Protein AF-A0A4Y2LV93-F1 (afdb_monomer_lite)

pLDDT: mean 85.83, std 16.7, range [38.38, 97.88]

Radius of gyration: 21.17 Å; chains: 1; bounding box: 35×45×77 Å

Structure (mmCIF, N/CA/C/O backbone):
data_AF-A0A4Y2LV93-F1
#
_entry.id   AF-A0A4Y2LV93-F1
#
loop_
_atom_site.group_PDB
_atom_site.id
_atom_site.type_symbol
_atom_site.label_atom_id
_atom_site.label_alt_id
_atom_site.label_comp_id
_atom_site.label_asym_id
_atom_site.label_entity_id
_atom_site.label_seq_id
_atom_site.pdbx_PDB_ins_code
_atom_site.Cartn_x
_atom_site.Cartn_y
_atom_site.Cartn_z
_atom_site.occupancy
_atom_site.B_iso_or_equiv
_atom_site.auth_seq_id
_atom_site.auth_comp_id
_atom_site.auth_asym_id
_atom_site.auth_atom_id
_atom_site.pdbx_PDB_model_num
ATOM 1 N N . MET A 1 1 ? -20.875 -2.964 40.765 1.00 63.91 1 MET A N 1
ATOM 2 C CA . MET A 1 1 ? -21.183 -2.212 39.528 1.00 63.91 1 MET A CA 1
ATOM 3 C C . MET A 1 1 ? -20.632 -3.009 38.360 1.00 63.91 1 MET A C 1
ATOM 5 O O . MET A 1 1 ? -19.453 -3.335 38.388 1.00 63.91 1 MET A O 1
ATOM 9 N N . THR A 1 2 ? -21.466 -3.400 37.399 1.00 89.00 2 THR A N 1
ATOM 10 C CA . THR A 1 2 ? -21.030 -4.131 36.200 1.00 89.00 2 THR A CA 1
ATOM 11 C C . THR A 1 2 ? -20.723 -3.135 35.087 1.00 89.00 2 THR A C 1
ATOM 13 O O . THR A 1 2 ? -21.484 -2.201 34.845 1.00 89.00 2 THR A O 1
ATOM 16 N N . VAL A 1 3 ? -19.577 -3.299 34.433 1.00 89.88 3 VAL A N 1
ATOM 17 C CA . VAL A 1 3 ? -19.196 -2.450 33.301 1.00 89.88 3 VAL A CA 1
ATOM 18 C C . VAL A 1 3 ? -20.004 -2.882 32.068 1.00 89.88 3 VAL A C 1
ATOM 20 O O . VAL A 1 3 ? -20.100 -4.084 31.805 1.00 89.88 3 VAL A O 1
ATOM 23 N N . PRO A 1 4 ? -20.589 -1.946 31.296 1.00 96.44 4 PRO A N 1
ATOM 24 C CA . PRO A 1 4 ? -21.341 -2.291 30.094 1.00 96.44 4 PRO A CA 1
ATOM 25 C C . PRO A 1 4 ? -20.477 -3.004 29.047 1.00 96.44 4 PRO A C 1
ATOM 27 O O . PRO A 1 4 ? -19.344 -2.604 28.787 1.00 96.44 4 PRO A O 1
ATOM 30 N N . LYS A 1 5 ? -21.038 -4.007 28.363 1.00 95.31 5 LYS A N 1
ATOM 31 C CA . LYS A 1 5 ? -20.367 -4.725 27.262 1.00 95.31 5 LYS A CA 1
ATOM 32 C C . LYS A 1 5 ? -19.819 -3.777 26.184 1.00 95.31 5 LYS A C 1
ATOM 34 O O . LYS A 1 5 ? -18.689 -3.943 25.735 1.00 95.31 5 LYS A O 1
ATOM 39 N N . SER A 1 6 ? -20.586 -2.743 25.837 1.00 96.31 6 SER A N 1
ATOM 40 C CA . SER A 1 6 ? -20.201 -1.725 24.852 1.00 96.31 6 SER A CA 1
ATOM 41 C C . SER A 1 6 ? -18.919 -0.972 25.224 1.00 96.31 6 SER A C 1
ATOM 43 O O . SER A 1 6 ? -18.164 -0.567 24.341 1.00 96.31 6 SER A O 1
ATOM 45 N N . PHE A 1 7 ? -18.635 -0.805 26.520 1.00 96.25 7 PHE A N 1
ATOM 46 C CA . PHE A 1 7 ? -17.389 -0.198 26.979 1.00 96.25 7 PHE A CA 1
ATOM 47 C C . PHE A 1 7 ? -16.191 -1.096 26.652 1.00 96.25 7 PHE A C 1
ATOM 49 O O . PHE A 1 7 ? -15.219 -0.617 26.071 1.00 96.25 7 PHE A O 1
ATOM 56 N N . TYR A 1 8 ? -16.280 -2.394 26.959 1.00 96.38 8 TYR A N 1
ATOM 57 C CA . TYR A 1 8 ? -15.219 -3.353 26.642 1.00 96.38 8 TYR A CA 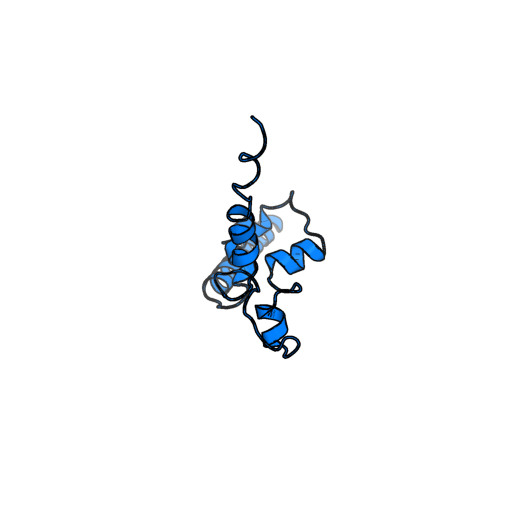1
ATOM 58 C C . TYR A 1 8 ? -14.976 -3.462 25.139 1.00 96.38 8 TYR A C 1
ATOM 60 O O . TYR A 1 8 ? -13.828 -3.440 24.708 1.00 96.38 8 TYR A O 1
ATOM 68 N N . GLU A 1 9 ? -16.041 -3.526 24.338 1.00 96.69 9 GLU A N 1
ATOM 69 C CA . GLU A 1 9 ? -15.931 -3.585 22.876 1.00 96.69 9 GLU A CA 1
ATOM 70 C C . GLU A 1 9 ? -15.227 -2.351 22.310 1.00 96.69 9 GLU A C 1
ATOM 72 O O . GLU A 1 9 ? -14.356 -2.474 21.447 1.00 96.69 9 GLU A O 1
ATOM 77 N N . ARG A 1 10 ? -15.564 -1.162 22.822 1.00 96.69 10 ARG A N 1
ATOM 78 C CA . ARG A 1 10 ? -14.925 0.084 22.402 1.00 96.69 10 ARG A CA 1
ATOM 79 C C . ARG A 1 10 ? -13.436 0.097 22.743 1.00 96.69 10 ARG A C 1
ATOM 81 O O . ARG A 1 10 ? -12.629 0.328 21.849 1.00 96.69 10 ARG A O 1
ATOM 88 N N . VAL A 1 11 ? -13.078 -0.197 23.994 1.00 96.94 11 VAL A N 1
ATOM 89 C CA . VAL A 1 11 ? -11.675 -0.212 24.446 1.00 96.94 11 VAL 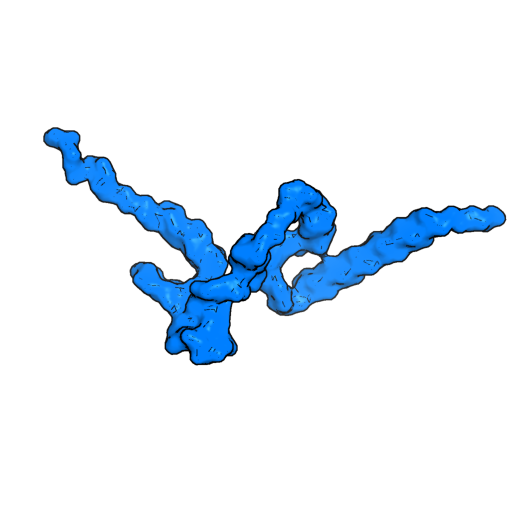A CA 1
ATOM 90 C C . VAL A 1 11 ? -10.866 -1.267 23.691 1.00 96.94 11 VAL A C 1
ATOM 92 O O . VAL A 1 11 ? -9.760 -0.996 23.232 1.00 96.94 11 VAL A O 1
ATOM 95 N N . PHE A 1 12 ? -11.427 -2.461 23.499 1.00 97.25 12 PHE A N 1
ATOM 96 C CA . PHE A 1 12 ? -10.772 -3.519 22.737 1.00 97.25 12 PHE A CA 1
ATOM 97 C C . PHE A 1 12 ? -10.518 -3.096 21.286 1.00 97.25 12 PHE A C 1
ATOM 99 O O . PHE A 1 12 ? -9.407 -3.248 20.782 1.00 97.25 12 PHE A O 1
ATOM 106 N N . LYS A 1 13 ? -11.523 -2.509 20.625 1.00 96.38 13 LYS A N 1
ATOM 107 C CA . LYS A 1 13 ? -11.389 -1.998 19.258 1.00 96.38 13 LYS A CA 1
ATOM 108 C C . LYS A 1 13 ? -10.325 -0.904 19.159 1.00 96.38 13 LYS A C 1
ATOM 110 O O . LYS A 1 13 ? -9.520 -0.939 18.233 1.00 96.38 13 LYS A O 1
ATOM 115 N N . GLU A 1 14 ? -10.311 0.046 20.093 1.00 96.88 14 GLU A N 1
ATOM 116 C CA . GLU A 1 14 ? -9.298 1.108 20.159 1.00 96.88 14 GLU A CA 1
ATOM 117 C C . GLU A 1 14 ? -7.883 0.514 20.285 1.00 96.88 14 GLU A C 1
ATOM 119 O O . GLU A 1 14 ? -6.993 0.889 19.519 1.00 96.88 14 GLU A O 1
ATOM 124 N N . ASN A 1 15 ? -7.694 -0.487 21.152 1.00 97.88 15 ASN A N 1
ATOM 125 C CA . ASN A 1 15 ? -6.409 -1.170 21.325 1.00 97.88 15 ASN A CA 1
ATOM 126 C C . ASN A 1 15 ? -5.958 -1.905 20.055 1.00 97.88 15 ASN A C 1
ATOM 128 O O . ASN A 1 15 ? -4.816 -1.749 19.628 1.00 97.88 15 ASN A O 1
ATOM 132 N N . VAL A 1 16 ? -6.856 -2.665 19.418 1.00 97.75 16 VAL A N 1
ATOM 133 C CA . VAL A 1 16 ? -6.548 -3.398 18.177 1.00 97.75 16 VAL A CA 1
ATOM 134 C C . VAL A 1 16 ? -6.171 -2.440 17.047 1.00 97.75 16 VAL A C 1
ATOM 136 O O . VAL A 1 16 ? -5.205 -2.688 16.328 1.00 97.75 16 VAL A O 1
ATOM 139 N N . ILE A 1 17 ? -6.904 -1.333 16.884 1.00 97.50 17 ILE A N 1
ATOM 140 C CA . ILE A 1 17 ? -6.598 -0.334 15.850 1.00 97.50 17 ILE A CA 1
ATOM 141 C C . ILE A 1 17 ? -5.255 0.348 16.134 1.00 97.50 17 ILE A C 1
ATOM 143 O O . ILE A 1 17 ? -4.488 0.581 15.199 1.00 97.50 17 ILE A O 1
ATOM 147 N N . SER A 1 18 ? -4.961 0.657 17.400 1.00 97.31 18 SER A N 1
ATOM 148 C CA . SER A 1 18 ? -3.689 1.260 17.806 1.00 97.31 18 SER A CA 1
ATOM 149 C C . SER A 1 18 ? -2.504 0.349 17.479 1.00 97.31 18 SER A C 1
ATOM 151 O O . SER A 1 18 ? -1.569 0.773 16.794 1.00 97.31 18 SER A O 1
ATOM 153 N N . GLU A 1 19 ? -2.590 -0.925 17.868 1.00 97.75 19 GLU A N 1
ATOM 154 C CA . GLU A 1 19 ? -1.553 -1.924 17.600 1.00 97.75 19 GLU A CA 1
ATOM 155 C C . GLU A 1 19 ? -1.368 -2.141 16.096 1.00 97.75 19 GLU A C 1
ATOM 157 O O . GLU A 1 19 ? -0.253 -2.063 15.576 1.00 97.75 19 GLU A O 1
ATOM 162 N N . TRP A 1 20 ? -2.468 -2.312 15.355 1.00 96.12 20 TRP A N 1
ATOM 163 C CA . TRP A 1 20 ? -2.407 -2.451 13.902 1.00 96.12 20 TRP A CA 1
ATOM 164 C C . TRP A 1 20 ? -1.756 -1.230 13.245 1.00 96.12 20 TRP A C 1
ATOM 166 O O . TRP A 1 20 ? -0.929 -1.372 12.342 1.00 96.12 20 TRP A O 1
ATOM 176 N N . ASN A 1 21 ? -2.078 -0.022 13.709 1.00 96.50 21 ASN A N 1
ATOM 177 C CA . ASN A 1 21 ? -1.466 1.193 13.195 1.00 96.50 21 ASN A CA 1
ATOM 178 C C . ASN A 1 21 ? 0.043 1.251 13.474 1.00 96.50 21 ASN A C 1
ATOM 180 O O . ASN A 1 21 ? 0.793 1.616 12.570 1.00 96.50 21 ASN A O 1
ATOM 184 N N . SER A 1 22 ? 0.481 0.864 14.675 1.00 96.00 22 SER A N 1
ATOM 185 C CA . SER A 1 22 ? 1.900 0.790 15.050 1.00 96.00 22 SER A CA 1
ATOM 186 C C . SER A 1 22 ? 2.667 -0.186 14.151 1.00 96.00 22 SER A C 1
ATOM 188 O O . SER A 1 22 ? 3.615 0.198 13.460 1.00 96.00 22 SER A O 1
ATOM 190 N N . LEU A 1 23 ? 2.179 -1.426 14.052 1.00 95.31 23 LEU A N 1
ATOM 191 C CA . LEU A 1 23 ? 2.769 -2.463 13.204 1.00 95.31 23 LEU A CA 1
ATOM 192 C C . LEU A 1 23 ? 2.812 -2.039 11.736 1.00 95.31 23 LEU A C 1
ATOM 194 O O . LEU A 1 23 ? 3.816 -2.239 11.048 1.00 95.31 23 LEU A O 1
ATOM 198 N N . ASN A 1 24 ? 1.736 -1.416 11.249 1.00 93.75 24 ASN A N 1
ATOM 199 C CA . ASN A 1 24 ? 1.699 -0.900 9.894 1.00 93.75 24 ASN A CA 1
ATOM 200 C C . ASN A 1 24 ? 2.768 0.179 9.696 1.00 93.75 24 ASN A C 1
ATOM 202 O O . ASN A 1 24 ? 3.485 0.101 8.712 1.00 93.75 24 ASN A O 1
ATOM 206 N N . GLN A 1 25 ? 2.925 1.148 10.598 1.00 92.25 25 GLN A N 1
ATOM 207 C CA . GLN A 1 25 ? 3.917 2.221 10.443 1.00 92.25 25 GLN A CA 1
ATOM 208 C C . GLN A 1 25 ? 5.362 1.709 10.394 1.00 92.25 25 GLN A C 1
ATOM 210 O O . GLN A 1 25 ? 6.148 2.213 9.596 1.00 92.25 25 GLN A O 1
ATOM 215 N N . ILE A 1 26 ? 5.692 0.689 11.188 1.00 93.69 26 ILE A N 1
ATOM 216 C CA . ILE A 1 26 ? 7.049 0.124 11.259 1.00 93.69 26 ILE A CA 1
ATOM 217 C C . ILE A 1 26 ? 7.329 -0.830 10.087 1.00 93.69 26 ILE A C 1
ATOM 219 O O . ILE A 1 26 ? 8.465 -0.971 9.638 1.00 93.69 26 ILE A O 1
ATOM 223 N N . SER A 1 27 ? 6.298 -1.493 9.559 1.00 92.25 27 SER A N 1
ATOM 224 C CA . SER A 1 27 ? 6.457 -2.445 8.460 1.00 92.25 27 SER A CA 1
ATOM 225 C C . SER A 1 27 ? 6.928 -1.776 7.161 1.00 92.25 27 SER A C 1
ATOM 227 O O . SER A 1 27 ? 6.477 -0.690 6.802 1.00 92.25 27 SER A O 1
ATOM 229 N N . HIS A 1 28 ? 7.746 -2.472 6.367 1.00 88.12 28 HIS A N 1
ATOM 230 C CA . HIS A 1 28 ? 8.046 -2.075 4.983 1.00 88.12 28 HIS A CA 1
ATOM 231 C C . HIS A 1 28 ? 6.890 -2.398 4.005 1.00 88.12 28 HIS A C 1
ATOM 233 O O . HIS A 1 28 ? 6.839 -1.889 2.883 1.00 88.12 28 HIS A O 1
ATOM 239 N N . ASN A 1 29 ? 5.926 -3.225 4.421 1.00 86.75 29 ASN A N 1
ATOM 240 C CA . ASN A 1 29 ? 4.793 -3.625 3.586 1.00 86.75 29 ASN A CA 1
ATOM 241 C C . ASN A 1 29 ? 3.823 -2.463 3.347 1.00 86.75 29 ASN A C 1
ATOM 243 O O . ASN A 1 29 ? 3.857 -1.449 4.042 1.00 86.75 29 ASN A O 1
ATOM 247 N N . ALA A 1 30 ? 2.937 -2.619 2.359 1.00 84.06 30 ALA A N 1
ATOM 248 C CA . ALA A 1 30 ? 1.909 -1.630 2.022 1.00 84.06 30 ALA A CA 1
ATOM 249 C C . ALA A 1 30 ? 2.460 -0.221 1.714 1.00 84.06 30 ALA A C 1
ATOM 251 O O . ALA A 1 30 ? 1.743 0.766 1.867 1.00 84.06 30 ALA A O 1
ATOM 252 N N . LYS A 1 31 ? 3.723 -0.120 1.267 1.00 86.88 31 LYS A N 1
ATOM 253 C CA . LYS A 1 31 ? 4.399 1.149 0.956 1.00 86.88 31 LYS A CA 1
ATOM 254 C C . LYS A 1 31 ? 3.548 2.054 0.061 1.00 86.88 31 LYS A C 1
ATOM 256 O O . LYS A 1 31 ? 3.311 3.194 0.433 1.00 86.88 31 LYS A O 1
ATOM 261 N N . SER A 1 32 ? 3.022 1.523 -1.047 1.00 86.88 32 SER A N 1
ATOM 262 C CA . SER A 1 32 ? 2.156 2.277 -1.965 1.00 86.88 32 SER A CA 1
ATOM 263 C C . SER A 1 32 ? 0.862 2.745 -1.295 1.00 86.88 32 SER A C 1
ATOM 265 O O . SER A 1 32 ? 0.552 3.930 -1.335 1.00 86.88 32 SER A O 1
ATOM 267 N N . SER A 1 33 ? 0.148 1.867 -0.584 1.00 88.31 33 SER A N 1
ATOM 268 C CA . SER A 1 33 ? -1.098 2.244 0.100 1.00 88.31 33 SER A CA 1
ATOM 269 C C . SER A 1 33 ? -0.884 3.305 1.186 1.00 88.31 33 SER A C 1
ATOM 271 O O . SER A 1 33 ? -1.753 4.150 1.392 1.00 88.31 33 SER A O 1
ATOM 273 N N . LYS A 1 34 ? 0.271 3.292 1.865 1.00 91.75 34 LYS A N 1
ATOM 274 C CA . LYS A 1 34 ? 0.639 4.275 2.898 1.00 91.75 34 LYS A CA 1
ATOM 275 C C . LYS A 1 34 ? 0.866 5.683 2.353 1.00 91.75 34 LYS A C 1
ATOM 277 O O . LYS A 1 34 ? 0.734 6.638 3.117 1.00 91.75 34 LYS A O 1
ATOM 282 N N . GLU A 1 35 ? 1.180 5.829 1.065 1.00 89.12 35 GLU A N 1
ATOM 283 C CA . GLU A 1 35 ? 1.273 7.147 0.422 1.00 89.12 35 GLU A CA 1
ATOM 284 C C . GLU A 1 35 ? -0.091 7.854 0.411 1.00 89.12 35 GLU A C 1
ATOM 286 O O . GLU A 1 35 ? -0.155 9.069 0.599 1.00 89.12 35 GLU A O 1
ATOM 291 N N . PHE A 1 36 ? -1.177 7.083 0.282 1.00 89.06 36 PHE A N 1
ATOM 292 C CA . PHE A 1 36 ? -2.556 7.577 0.297 1.00 89.06 36 PHE A CA 1
ATOM 293 C C . PHE A 1 36 ? -3.157 7.592 1.710 1.00 89.06 36 PHE A C 1
ATOM 295 O O . PHE A 1 36 ? -3.759 8.580 2.125 1.00 89.06 36 PHE A O 1
ATOM 302 N N . PHE A 1 37 ? -2.959 6.517 2.479 1.00 91.31 37 PHE A N 1
ATOM 303 C CA . PHE A 1 37 ? -3.489 6.355 3.833 1.00 91.31 37 PHE A CA 1
ATOM 304 C C . PHE A 1 37 ? -2.351 6.163 4.837 1.00 91.31 37 PHE A C 1
ATOM 306 O O . PHE A 1 37 ? -1.960 5.045 5.170 1.00 91.31 37 PHE A O 1
ATOM 313 N N . ARG A 1 38 ? -1.833 7.279 5.360 1.00 90.12 38 ARG A N 1
ATOM 314 C CA . ARG A 1 38 ? -0.685 7.293 6.289 1.00 90.12 38 ARG A CA 1
ATOM 315 C C . ARG A 1 38 ? -0.950 6.592 7.627 1.00 90.12 38 ARG A C 1
ATOM 317 O O . ARG A 1 38 ? -0.010 6.242 8.335 1.00 90.12 38 ARG A O 1
ATOM 324 N N . SER A 1 39 ? -2.216 6.407 7.993 1.00 93.69 39 SER A N 1
ATOM 325 C CA . SER A 1 39 ? -2.620 5.715 9.214 1.00 93.69 39 SER A CA 1
ATOM 326 C C . SER A 1 39 ? -3.848 4.847 8.978 1.00 93.69 39 SER A C 1
ATOM 328 O O . SER A 1 39 ? -4.709 5.156 8.148 1.00 93.69 39 SER A O 1
ATOM 330 N N . ILE A 1 40 ? -3.957 3.784 9.772 1.00 93.94 40 ILE A N 1
ATOM 331 C CA . ILE A 1 40 ? -5.139 2.917 9.791 1.00 93.94 40 ILE A CA 1
ATOM 332 C C . ILE A 1 40 ? -6.385 3.719 10.171 1.00 93.94 40 ILE A C 1
ATOM 334 O O . ILE A 1 40 ? -7.438 3.555 9.565 1.00 93.94 40 ILE A O 1
ATOM 338 N N . HIS A 1 41 ? -6.250 4.663 11.103 1.00 93.81 41 HIS A N 1
ATOM 339 C CA . HIS A 1 41 ? -7.323 5.584 11.473 1.00 93.81 41 HIS A CA 1
ATOM 340 C C . HIS A 1 41 ? -7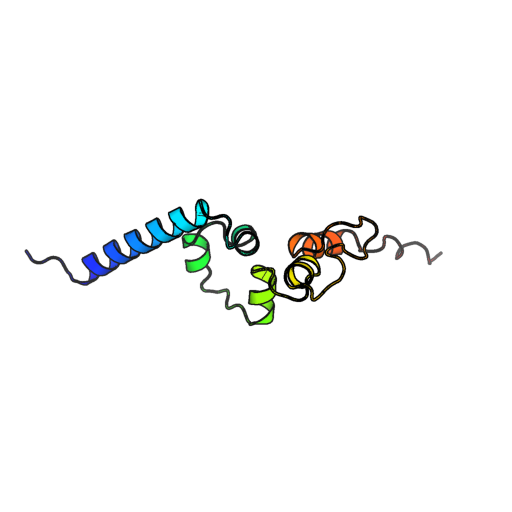.831 6.400 10.278 1.00 93.81 41 HIS A C 1
ATOM 342 O O . HIS A 1 41 ? -9.035 6.588 10.140 1.00 93.81 41 HIS A O 1
ATOM 348 N N . GLY A 1 42 ? -6.932 6.884 9.414 1.00 91.12 42 GLY A N 1
ATOM 349 C CA . GLY A 1 42 ? -7.306 7.606 8.197 1.00 91.12 42 GLY A CA 1
ATOM 350 C C . GLY A 1 42 ? -8.059 6.715 7.212 1.00 91.12 42 GLY A C 1
ATOM 351 O O . GLY A 1 42 ? -9.093 7.120 6.691 1.00 91.12 42 GLY A O 1
ATOM 352 N N . CYS A 1 43 ? -7.590 5.478 7.026 1.00 90.81 43 CYS A N 1
ATOM 353 C CA . CYS A 1 43 ? -8.266 4.485 6.192 1.00 90.81 43 CYS A CA 1
ATOM 354 C C . CYS A 1 43 ? -9.684 4.175 6.708 1.00 90.81 43 CYS A C 1
ATOM 356 O O . CYS A 1 43 ? -10.644 4.264 5.951 1.00 90.81 43 CYS A O 1
ATOM 358 N N . LEU A 1 44 ? -9.839 3.917 8.011 1.00 92.38 44 LEU A N 1
ATOM 359 C CA . LEU A 1 44 ? -11.137 3.629 8.638 1.00 92.38 44 LEU A CA 1
ATOM 360 C C . LEU A 1 44 ? -12.092 4.832 8.677 1.00 92.38 44 LEU A C 1
ATOM 362 O O . LEU A 1 44 ? -13.288 4.648 8.872 1.00 92.38 44 LEU A O 1
ATOM 366 N N . LYS A 1 45 ? -11.587 6.062 8.532 1.00 92.88 45 LYS A N 1
ATOM 367 C CA . LYS A 1 45 ? -12.414 7.275 8.421 1.00 92.88 45 LYS A CA 1
ATOM 368 C C . LYS A 1 45 ? -12.883 7.544 6.991 1.00 92.88 45 LYS A C 1
ATOM 370 O O . LYS A 1 45 ? -13.801 8.341 6.810 1.00 92.88 45 LYS A O 1
ATOM 375 N N . ALA A 1 46 ? -12.297 6.896 5.984 1.00 91.19 46 ALA A N 1
ATOM 376 C CA . ALA A 1 46 ? -12.619 7.092 4.571 1.00 91.19 46 ALA A CA 1
ATOM 377 C C . ALA A 1 46 ? -13.930 6.388 4.157 1.00 91.19 46 ALA A C 1
ATOM 379 O O . ALA A 1 46 ? -14.000 5.728 3.127 1.00 91.19 46 ALA A O 1
ATOM 380 N N . ASN A 1 47 ? -14.993 6.552 4.948 1.00 89.69 47 ASN A N 1
ATOM 381 C CA . ASN A 1 47 ? -16.264 5.832 4.801 1.00 89.69 47 ASN A CA 1
ATOM 382 C C . ASN A 1 47 ? -17.018 6.151 3.500 1.00 89.69 47 ASN A C 1
ATOM 384 O O . ASN A 1 47 ? -17.881 5.388 3.082 1.00 89.69 47 ASN A O 1
ATOM 388 N N . HIS A 1 48 ? -16.699 7.277 2.859 1.00 92.56 48 HIS A N 1
ATOM 389 C CA . HIS A 1 48 ? -17.284 7.683 1.577 1.00 92.56 48 HIS A CA 1
ATOM 390 C C . HIS A 1 48 ? -16.498 7.166 0.367 1.00 92.56 48 HIS A C 1
ATOM 392 O O . HIS A 1 48 ? -16.921 7.355 -0.771 1.00 92.56 48 HIS A O 1
ATOM 398 N N . PHE A 1 49 ? -15.349 6.530 0.595 1.00 91.94 49 PHE A N 1
ATOM 399 C CA . PHE A 1 49 ? -14.494 6.007 -0.455 1.00 91.94 49 PHE A CA 1
ATOM 400 C C . PHE A 1 49 ? -14.622 4.486 -0.520 1.00 91.94 49 PHE A C 1
ATOM 402 O O . PHE A 1 49 ? -14.071 3.765 0.308 1.00 91.94 49 PHE A O 1
ATOM 409 N N . VAL A 1 50 ? -15.346 3.998 -1.526 1.00 92.44 50 VAL A N 1
ATOM 410 C CA . VAL A 1 50 ? -15.523 2.563 -1.777 1.00 92.44 50 VAL A CA 1
ATOM 411 C C . VAL A 1 50 ? -14.706 2.185 -3.016 1.00 92.44 50 VAL A C 1
ATOM 413 O O . VAL A 1 50 ? -15.163 2.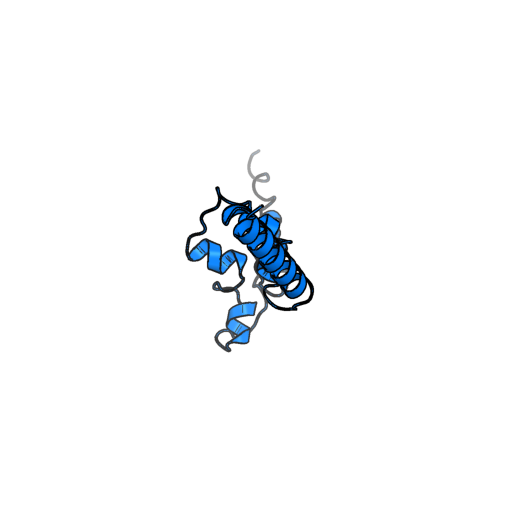405 -4.141 1.00 92.44 50 VAL A O 1
ATOM 416 N N . PRO A 1 51 ? -13.474 1.667 -2.855 1.00 91.69 51 PRO A N 1
ATOM 417 C CA . PRO A 1 51 ? -12.632 1.340 -3.994 1.00 91.69 51 PRO A CA 1
ATOM 418 C C . PRO A 1 51 ? -13.159 0.096 -4.716 1.00 91.69 51 PRO A C 1
ATOM 420 O O . PRO A 1 51 ? -13.447 -0.932 -4.106 1.00 91.69 51 PRO A O 1
ATOM 423 N N . ASN A 1 52 ? -13.240 0.171 -6.044 1.00 95.19 52 ASN A N 1
ATOM 424 C CA . ASN A 1 52 ? -13.419 -1.015 -6.881 1.00 95.19 52 ASN A CA 1
ATOM 425 C C . ASN A 1 52 ? -12.070 -1.715 -7.129 1.00 95.19 52 ASN A C 1
ATOM 427 O O . ASN A 1 52 ? -11.012 -1.199 -6.771 1.00 95.19 52 ASN A O 1
ATOM 431 N N . VAL A 1 53 ? -12.089 -2.872 -7.797 1.00 94.88 53 VAL A N 1
ATOM 432 C CA . VAL A 1 53 ? -10.884 -3.684 -8.058 1.00 94.88 53 VAL A CA 1
ATOM 433 C C . VAL A 1 53 ? -9.755 -2.883 -8.717 1.00 94.88 53 VAL A C 1
ATOM 435 O O . VAL A 1 53 ? -8.605 -2.995 -8.294 1.00 94.88 53 VAL A O 1
ATOM 438 N N . LYS A 1 54 ? -10.068 -2.042 -9.713 1.00 94.00 54 LYS A N 1
ATOM 439 C CA . LYS A 1 54 ? -9.061 -1.232 -10.420 1.00 94.00 54 LYS A CA 1
ATOM 440 C C . LYS A 1 54 ? -8.432 -0.202 -9.486 1.00 94.00 54 LYS A C 1
ATOM 442 O O . LYS A 1 54 ? -7.214 -0.065 -9.458 1.00 94.00 54 LYS A O 1
ATOM 447 N N . ILE A 1 55 ? -9.257 0.478 -8.692 1.00 93.31 55 ILE A N 1
ATOM 448 C CA . ILE A 1 55 ? -8.802 1.468 -7.711 1.00 93.31 55 ILE A CA 1
ATOM 449 C C . ILE A 1 55 ? -7.957 0.795 -6.621 1.00 93.31 55 ILE A C 1
ATOM 451 O O . ILE A 1 55 ? -6.889 1.296 -6.286 1.00 93.31 55 ILE A O 1
ATOM 455 N N . THR A 1 56 ? -8.367 -0.367 -6.112 1.00 93.75 56 THR A N 1
ATOM 456 C CA . THR A 1 56 ? -7.585 -1.123 -5.122 1.00 93.75 56 THR A CA 1
ATOM 457 C C . THR A 1 56 ? -6.223 -1.529 -5.674 1.00 93.75 56 THR A C 1
ATOM 459 O O . THR A 1 56 ? -5.206 -1.296 -5.020 1.00 93.75 56 THR A O 1
ATOM 462 N N . GLN A 1 57 ? -6.167 -2.094 -6.886 1.00 94.56 57 GLN A N 1
ATOM 463 C CA . GLN A 1 57 ? -4.897 -2.440 -7.536 1.00 94.56 57 GLN A CA 1
ATOM 464 C C . GLN A 1 57 ? -4.017 -1.210 -7.758 1.00 94.56 57 GLN A C 1
ATOM 466 O O . GLN A 1 57 ? -2.804 -1.271 -7.564 1.00 94.56 57 GLN A O 1
ATOM 471 N N . PHE A 1 58 ? -4.630 -0.088 -8.125 1.00 93.12 58 PHE A N 1
ATOM 472 C CA . PHE A 1 58 ? -3.932 1.169 -8.307 1.00 93.12 58 PHE A CA 1
ATOM 473 C C . PHE A 1 58 ? -3.300 1.664 -6.997 1.00 93.12 58 PHE A C 1
ATOM 475 O O . PHE A 1 58 ? -2.089 1.849 -6.935 1.00 93.12 58 PHE A O 1
ATOM 482 N N . LEU A 1 59 ? -4.085 1.796 -5.925 1.00 92.12 59 LEU A N 1
ATOM 483 C CA . LEU A 1 59 ? -3.616 2.296 -4.626 1.00 92.12 59 LEU A CA 1
ATOM 484 C C . LEU A 1 59 ? -2.564 1.391 -3.973 1.00 92.12 59 LEU A C 1
ATOM 486 O O . LEU A 1 59 ? -1.673 1.866 -3.274 1.00 92.12 59 LEU A O 1
ATOM 490 N N . THR A 1 60 ? -2.661 0.082 -4.206 1.00 92.44 60 THR A N 1
ATOM 491 C CA . THR A 1 60 ? -1.723 -0.911 -3.659 1.00 92.44 60 THR A CA 1
ATOM 492 C C . THR A 1 60 ? -0.473 -1.101 -4.517 1.00 92.44 60 THR A C 1
ATOM 494 O O . THR A 1 60 ? 0.462 -1.766 -4.077 1.00 92.44 60 THR A O 1
ATOM 497 N N . GLY A 1 61 ? -0.426 -0.522 -5.721 1.00 92.38 61 GLY A N 1
ATOM 498 C CA . GLY A 1 61 ? 0.666 -0.748 -6.668 1.00 92.38 61 GLY A CA 1
ATOM 499 C C . GLY A 1 61 ? 0.688 -2.160 -7.261 1.00 92.38 61 GLY A C 1
ATOM 500 O O . GLY A 1 61 ? 1.742 -2.613 -7.692 1.00 92.38 61 GLY A O 1
ATOM 501 N N . HIS A 1 62 ? -0.454 -2.853 -7.282 1.00 91.94 62 HIS A N 1
ATOM 502 C CA . HIS A 1 62 ? -0.617 -4.224 -7.788 1.00 91.94 62 HIS A CA 1
ATOM 503 C C . HIS A 1 62 ? -1.248 -4.309 -9.189 1.00 91.94 62 HIS A C 1
ATOM 505 O O . HIS A 1 62 ? -1.595 -5.394 -9.648 1.00 91.94 62 HIS A O 1
ATOM 511 N N . GLY A 1 63 ? -1.461 -3.174 -9.856 1.00 89.38 63 GLY A N 1
ATOM 512 C CA . GLY A 1 63 ? -1.937 -3.144 -11.239 1.00 89.38 63 GLY A CA 1
ATOM 513 C C . GLY A 1 63 ? -0.844 -3.504 -12.252 1.00 89.38 63 GLY A C 1
ATOM 514 O O . GLY A 1 63 ? 0.242 -3.961 -11.898 1.00 89.38 63 GLY A O 1
ATOM 515 N N . ASN A 1 64 ? -1.105 -3.215 -13.528 1.00 90.94 64 ASN A N 1
ATOM 516 C CA . ASN A 1 64 ? -0.158 -3.403 -14.637 1.00 90.94 64 ASN A CA 1
ATOM 517 C C . ASN A 1 64 ? 0.978 -2.358 -14.643 1.00 90.94 64 ASN A C 1
ATOM 519 O O . ASN A 1 64 ? 1.252 -1.721 -15.656 1.00 90.94 64 ASN A O 1
ATOM 523 N N . PHE A 1 65 ? 1.632 -2.160 -13.503 1.00 93.62 65 PHE A N 1
ATOM 524 C CA . PHE A 1 65 ? 2.812 -1.314 -13.369 1.00 93.62 65 PHE A CA 1
ATOM 525 C C . PHE A 1 65 ? 4.054 -2.146 -13.673 1.00 93.62 65 PHE A C 1
ATOM 527 O O . PHE A 1 65 ? 4.214 -3.229 -13.107 1.00 93.62 65 PHE A O 1
ATOM 534 N N . LYS A 1 66 ? 4.965 -1.656 -14.518 1.00 94.44 66 LYS A N 1
ATOM 535 C CA . LYS A 1 66 ? 6.170 -2.418 -14.882 1.00 94.44 66 LYS A CA 1
ATOM 536 C C . LYS A 1 66 ? 7.011 -2.809 -13.672 1.00 94.44 66 LYS A C 1
ATOM 538 O O . LYS A 1 66 ? 7.499 -3.932 -13.646 1.00 94.44 66 LYS A O 1
ATOM 543 N N . ALA A 1 67 ? 7.112 -1.956 -12.651 1.00 94.19 67 ALA A N 1
ATOM 544 C CA . ALA A 1 67 ? 7.808 -2.299 -11.410 1.00 94.19 67 ALA A CA 1
ATOM 545 C C . ALA A 1 67 ? 7.180 -3.495 -10.681 1.00 94.19 67 ALA A C 1
ATOM 547 O O . ALA A 1 67 ? 7.887 -4.352 -10.156 1.00 94.19 67 ALA A O 1
ATOM 548 N N . TYR A 1 68 ? 5.848 -3.582 -10.676 1.00 94.88 68 TYR A N 1
ATOM 549 C CA . TYR A 1 68 ? 5.136 -4.715 -10.095 1.00 94.88 68 TYR A CA 1
ATOM 550 C C . TYR A 1 68 ? 5.324 -5.973 -10.948 1.00 94.88 68 TYR A C 1
ATOM 552 O O . TYR A 1 68 ? 5.764 -6.995 -10.433 1.00 94.88 68 TYR A O 1
ATOM 560 N N . LEU A 1 69 ? 5.080 -5.882 -12.259 1.00 96.06 69 LEU A N 1
ATOM 561 C CA . LEU A 1 69 ? 5.198 -7.006 -13.192 1.00 96.06 69 LEU A CA 1
ATOM 562 C C . LEU A 1 69 ? 6.623 -7.574 -13.258 1.00 96.06 69 LEU A C 1
ATOM 564 O O . LEU A 1 69 ? 6.800 -8.791 -13.278 1.00 96.06 69 LEU A O 1
ATOM 568 N N . ASN A 1 70 ? 7.644 -6.715 -13.256 1.00 96.62 70 ASN A N 1
ATOM 569 C CA . ASN A 1 70 ? 9.048 -7.124 -13.263 1.00 96.62 70 ASN A CA 1
ATOM 570 C C . ASN A 1 70 ? 9.411 -7.935 -12.010 1.00 96.62 70 ASN A C 1
ATOM 572 O O . ASN A 1 70 ? 10.088 -8.951 -12.124 1.00 96.62 70 ASN A O 1
ATOM 576 N N . ARG A 1 71 ? 8.855 -7.581 -10.843 1.00 94.56 71 ARG A N 1
ATOM 577 C CA . ARG A 1 71 ? 9.032 -8.323 -9.582 1.00 94.56 71 ARG A CA 1
ATOM 578 C C . ARG A 1 71 ? 8.544 -9.776 -9.639 1.00 94.56 71 ARG A C 1
ATOM 580 O O . ARG A 1 71 ? 8.998 -10.595 -8.848 1.00 94.56 71 ARG A O 1
ATOM 587 N N . PHE A 1 72 ? 7.624 -10.082 -10.554 1.00 95.31 72 PHE A N 1
ATOM 588 C CA . PHE A 1 72 ? 7.110 -11.431 -10.817 1.00 95.31 72 PHE A CA 1
ATOM 589 C C . PHE A 1 72 ? 7.651 -12.029 -12.125 1.00 95.31 72 PHE A C 1
ATOM 591 O O . PHE A 1 72 ? 7.118 -13.025 -12.604 1.00 95.31 72 PHE A O 1
ATOM 598 N N . ASN A 1 73 ? 8.693 -11.436 -12.717 1.00 96.19 73 ASN A N 1
ATOM 599 C CA . ASN A 1 73 ? 9.273 -11.839 -14.004 1.00 96.19 73 ASN A CA 1
ATOM 600 C C . ASN A 1 73 ? 8.281 -11.806 -15.187 1.00 96.19 73 ASN A C 1
ATOM 602 O O . ASN A 1 73 ? 8.481 -12.485 -16.191 1.00 96.19 73 ASN A O 1
ATOM 606 N N . LEU A 1 74 ? 7.223 -10.993 -15.093 1.00 95.94 74 LEU A N 1
ATOM 607 C CA . LEU A 1 74 ? 6.224 -10.792 -16.155 1.00 95.94 74 LEU A CA 1
ATOM 608 C C . LEU A 1 74 ? 6.569 -9.612 -17.079 1.00 95.94 74 LEU A C 1
ATOM 610 O O . LEU A 1 74 ? 5.956 -9.440 -18.128 1.00 95.94 74 LEU A O 1
ATOM 614 N N . SER A 1 75 ? 7.556 -8.796 -16.703 1.00 95.25 75 SER A N 1
ATOM 615 C CA . SER A 1 75 ? 8.129 -7.732 -17.533 1.00 95.25 75 SER A CA 1
ATOM 616 C C . SER A 1 75 ? 9.651 -7.825 -17.517 1.00 95.25 75 SER A C 1
ATOM 618 O O . SER A 1 75 ? 10.246 -8.077 -16.470 1.00 95.25 75 SER A O 1
ATOM 620 N N . ARG A 1 76 ? 10.293 -7.562 -18.661 1.00 95.44 76 ARG A N 1
ATOM 621 C CA . ARG A 1 76 ? 11.764 -7.554 -18.792 1.00 95.44 76 ARG A CA 1
ATOM 622 C C . ARG A 1 76 ? 12.433 -6.362 -18.105 1.00 95.44 76 ARG A C 1
ATOM 624 O O . ARG A 1 76 ? 13.626 -6.406 -17.842 1.00 95.44 76 ARG A O 1
ATOM 631 N N . THR A 1 77 ? 11.678 -5.298 -17.856 1.00 94.88 77 THR A N 1
ATOM 632 C CA . THR A 1 77 ? 12.166 -4.056 -17.249 1.00 94.88 77 THR A CA 1
ATOM 633 C C . THR A 1 77 ? 11.088 -3.452 -16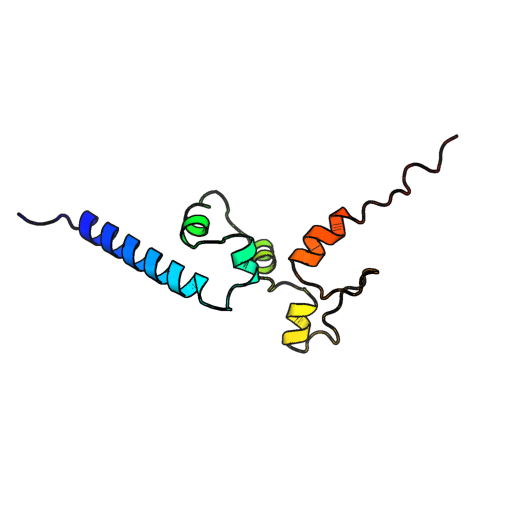.356 1.00 94.88 77 THR A C 1
ATOM 635 O O . THR A 1 77 ? 9.892 -3.632 -16.609 1.00 94.88 77 THR A O 1
ATOM 638 N N . ASP A 1 78 ? 11.506 -2.742 -15.317 1.00 95.50 78 ASP A N 1
ATOM 639 C CA . ASP A 1 78 ? 10.665 -1.936 -14.438 1.00 95.50 78 ASP A CA 1
ATOM 640 C C . ASP A 1 78 ? 10.546 -0.469 -14.902 1.00 95.50 78 ASP A C 1
ATOM 642 O O . ASP A 1 78 ? 9.707 0.269 -14.383 1.00 95.50 78 ASP A O 1
ATOM 646 N N . LEU A 1 79 ? 11.336 -0.054 -15.897 1.00 94.56 79 LEU A N 1
ATOM 647 C CA . LEU A 1 79 ? 11.450 1.333 -16.350 1.00 94.56 79 LEU A CA 1
ATOM 648 C C . LEU A 1 79 ? 10.263 1.769 -17.210 1.00 94.56 79 LEU A C 1
ATOM 650 O O . LEU A 1 79 ? 9.795 1.036 -18.087 1.00 94.56 79 LEU A O 1
ATOM 654 N N . CYS A 1 80 ? 9.788 2.992 -17.001 1.00 89.75 80 CYS A N 1
ATOM 655 C CA . CYS A 1 80 ? 8.774 3.626 -17.831 1.00 89.75 80 CYS A CA 1
ATOM 656 C C . CYS A 1 80 ? 9.315 3.937 -19.239 1.00 89.75 80 CYS A C 1
ATOM 658 O O . CYS A 1 80 ? 10.518 3.985 -19.464 1.00 89.75 80 CYS A O 1
ATOM 660 N N . PHE A 1 81 ? 8.414 4.121 -20.207 1.00 86.12 81 PHE A N 1
ATOM 661 C CA . PHE A 1 81 ? 8.780 4.523 -21.574 1.00 86.12 81 PHE A CA 1
ATOM 662 C C . PHE A 1 81 ? 8.886 6.045 -21.753 1.00 86.12 81 PHE A C 1
ATOM 664 O O . PHE A 1 81 ? 9.150 6.511 -22.856 1.00 86.12 81 PHE A O 1
ATOM 671 N N . CYS A 1 82 ? 8.637 6.825 -20.700 1.00 84.69 82 CYS A N 1
ATOM 672 C CA . CYS A 1 82 ? 8.806 8.271 -20.747 1.00 84.69 82 CYS A CA 1
ATOM 673 C C . CYS A 1 82 ? 10.294 8.651 -20.817 1.00 84.69 82 CYS A C 1
ATOM 675 O O . CYS A 1 82 ? 11.174 7.863 -20.464 1.00 84.69 82 CYS A O 1
ATOM 677 N N . SER A 1 83 ? 10.569 9.890 -21.222 1.00 78.25 83 SER A N 1
ATOM 678 C CA . SER A 1 83 ? 11.932 10.391 -21.432 1.00 78.25 83 SER A CA 1
ATOM 679 C C . SER A 1 83 ? 12.812 10.373 -20.179 1.00 78.25 83 SER A C 1
ATOM 681 O O . SER A 1 83 ? 14.031 10.383 -20.305 1.00 78.25 83 SER A O 1
ATOM 683 N N . SER A 1 84 ? 12.226 10.334 -18.974 1.00 80.50 84 SER A N 1
ATOM 684 C CA . SER A 1 84 ? 12.999 10.260 -17.729 1.00 80.50 84 SER A CA 1
ATOM 685 C C . SER A 1 84 ? 13.574 8.869 -17.454 1.00 80.50 84 SER A C 1
ATOM 687 O O . SER A 1 84 ? 14.491 8.749 -16.647 1.00 80.50 84 SER A O 1
ATOM 689 N N . GLY A 1 85 ? 13.044 7.816 -18.092 1.00 84.50 85 GLY A N 1
ATOM 690 C CA . GLY A 1 85 ? 13.480 6.438 -17.858 1.00 84.50 85 GLY A CA 1
ATOM 691 C C . GLY A 1 85 ? 13.299 5.962 -16.412 1.00 84.50 85 GLY A C 1
ATOM 692 O O . GLY A 1 85 ? 13.940 4.998 -16.012 1.00 84.50 85 GLY A O 1
ATOM 693 N N . GLU A 1 86 ? 12.460 6.624 -15.610 1.00 90.06 86 GLU A N 1
ATOM 694 C CA . GLU A 1 86 ? 12.242 6.272 -14.202 1.00 90.06 86 GLU A CA 1
ATOM 695 C C . GLU A 1 86 ? 11.462 4.959 -14.041 1.00 90.06 86 GLU A C 1
ATOM 697 O O . GLU A 1 86 ? 10.648 4.586 -14.889 1.00 90.06 86 GLU A O 1
ATOM 702 N N . THR A 1 87 ? 11.641 4.274 -12.907 1.00 92.88 87 THR A N 1
ATOM 703 C CA . THR A 1 87 ? 10.851 3.087 -12.553 1.00 92.88 87 THR A CA 1
ATOM 704 C C . THR A 1 87 ? 9.351 3.406 -12.558 1.00 92.88 87 THR A C 1
ATOM 706 O O . THR A 1 87 ? 8.869 4.304 -11.861 1.00 92.88 87 THR A O 1
ATOM 709 N N . GLN A 1 88 ? 8.575 2.626 -13.311 1.00 93.00 88 GLN A N 1
ATOM 710 C CA . GLN A 1 88 ? 7.140 2.837 -13.455 1.00 93.00 88 GLN A CA 1
ATOM 711 C C . GLN A 1 88 ? 6.383 2.317 -12.223 1.00 93.00 88 GLN A C 1
ATOM 713 O O . GLN A 1 88 ? 5.947 1.163 -12.168 1.00 93.00 88 GLN A O 1
ATOM 718 N N . VAL A 1 89 ? 6.199 3.201 -11.244 1.00 92.44 89 VAL A N 1
ATOM 719 C CA . VAL A 1 89 ? 5.319 3.020 -10.080 1.00 92.44 89 VAL A CA 1
ATOM 720 C C . VAL A 1 89 ? 4.084 3.923 -10.167 1.00 92.44 89 VAL A C 1
ATOM 722 O O . VAL A 1 89 ? 4.028 4.853 -10.969 1.00 92.44 89 VAL A O 1
ATOM 725 N N . VAL A 1 90 ? 3.104 3.683 -9.292 1.00 90.94 90 VAL A N 1
ATOM 726 C CA . VAL A 1 90 ? 1.856 4.462 -9.164 1.00 90.94 90 VAL A CA 1
ATOM 727 C C . VAL A 1 90 ? 2.117 5.972 -9.141 1.00 90.94 90 VAL A C 1
ATOM 729 O O . VAL A 1 90 ? 1.547 6.717 -9.936 1.00 90.94 90 VAL A O 1
ATOM 732 N N . LYS A 1 91 ? 3.022 6.415 -8.259 1.00 88.25 91 LYS A N 1
ATOM 733 C CA . LYS A 1 91 ? 3.391 7.825 -8.094 1.00 88.25 91 LYS A CA 1
ATOM 734 C C . LYS A 1 91 ? 3.988 8.423 -9.367 1.00 88.25 91 LYS A C 1
ATOM 736 O O . LYS A 1 91 ? 3.645 9.547 -9.719 1.00 88.25 91 LYS A O 1
ATOM 741 N N . HIS A 1 92 ? 4.845 7.669 -10.058 1.00 88.69 92 HIS A N 1
ATOM 742 C CA . HIS A 1 92 ? 5.437 8.109 -11.318 1.00 88.69 92 HIS A CA 1
ATOM 743 C C . HIS A 1 92 ? 4.342 8.351 -12.359 1.00 88.69 92 HIS A C 1
ATOM 745 O O . HIS A 1 92 ? 4.301 9.423 -12.945 1.00 88.69 92 HIS A O 1
ATOM 751 N N . LEU A 1 93 ? 3.398 7.422 -12.537 1.00 87.38 93 LEU A N 1
ATOM 752 C CA . LEU A 1 93 ? 2.303 7.600 -13.497 1.00 87.38 93 LEU A CA 1
ATOM 753 C C . LEU A 1 93 ? 1.341 8.735 -13.121 1.00 87.38 93 LEU A C 1
ATOM 755 O O . LEU A 1 93 ? 0.886 9.437 -14.010 1.00 87.38 93 LEU A O 1
ATOM 759 N N . MET A 1 94 ? 1.073 8.948 -11.830 1.00 85.50 94 MET A N 1
ATOM 760 C CA . MET A 1 94 ? 0.232 10.061 -11.362 1.00 85.50 94 MET A CA 1
ATOM 761 C C . MET A 1 94 ? 0.848 11.435 -11.618 1.00 85.50 94 MET A C 1
ATOM 763 O O . MET A 1 94 ? 0.134 12.369 -11.967 1.00 85.50 94 MET A O 1
ATOM 767 N N . LEU A 1 95 ? 2.159 11.574 -11.412 1.00 82.38 95 LEU A N 1
ATOM 768 C CA . LEU A 1 95 ? 2.846 12.863 -11.520 1.00 82.38 95 LEU A CA 1
ATOM 769 C C . LEU A 1 95 ? 3.369 13.138 -12.936 1.00 82.38 95 LEU A C 1
ATOM 771 O O . LEU A 1 95 ? 3.369 14.284 -13.371 1.00 82.38 95 LEU A O 1
ATOM 775 N N . SER A 1 96 ? 3.773 12.107 -13.683 1.00 70.00 96 SER A N 1
ATOM 776 C CA . SER A 1 96 ? 4.250 12.261 -15.068 1.00 70.00 96 SER A CA 1
ATOM 777 C C . SER A 1 96 ? 3.145 12.723 -16.019 1.00 70.00 96 SER A C 1
ATOM 779 O O . SER A 1 96 ? 3.415 13.525 -16.911 1.00 70.00 96 SER A O 1
ATOM 781 N N . SER A 1 97 ? 1.891 12.316 -15.792 1.00 56.22 97 SER A N 1
ATOM 782 C CA . SER A 1 97 ? 0.745 12.785 -16.579 1.00 56.22 97 SER A CA 1
ATOM 783 C C . SER A 1 97 ? 0.438 14.279 -16.417 1.00 56.22 97 SER A C 1
ATOM 785 O O . SER A 1 97 ? -0.240 14.834 -17.273 1.00 56.22 97 SER A O 1
ATOM 787 N N . LEU A 1 98 ? 0.940 14.948 -15.368 1.00 51.38 98 LEU A N 1
ATOM 788 C CA . LEU A 1 98 ? 0.825 16.408 -15.230 1.00 51.38 98 LEU A CA 1
ATOM 789 C C . LEU A 1 98 ? 1.881 17.170 -16.040 1.00 51.38 98 LEU A C 1
ATOM 791 O O . LEU A 1 98 ? 1.613 18.281 -16.479 1.00 51.38 98 LEU A O 1
ATOM 795 N N . ASN A 1 99 ? 3.042 16.562 -16.287 1.00 48.94 99 ASN A N 1
ATOM 796 C CA . ASN A 1 99 ? 4.123 17.161 -17.080 1.00 48.94 99 ASN A CA 1
ATOM 797 C C . ASN A 1 99 ? 4.030 16.807 -18.574 1.00 48.94 99 ASN A C 1
ATOM 799 O O . ASN A 1 99 ? 4.928 17.134 -19.340 1.00 48.94 99 ASN A O 1
ATOM 803 N N . SER A 1 100 ? 2.977 16.084 -18.969 1.00 44.53 100 SER A N 1
ATOM 804 C CA . SER A 1 100 ? 2.746 15.621 -20.343 1.00 44.53 100 SER A CA 1
ATOM 805 C C . SER A 1 100 ? 1.610 16.373 -21.042 1.00 44.53 100 SER A C 1
ATOM 807 O O . SER A 1 100 ? 1.176 15.928 -22.101 1.00 44.53 100 SER A O 1
ATOM 809 N N . LEU A 1 101 ? 1.094 17.472 -20.471 1.00 40.41 101 LEU A N 1
ATOM 810 C CA . LEU A 1 101 ? 0.337 18.425 -21.283 1.00 40.41 101 LEU A CA 1
ATOM 811 C C . LEU A 1 101 ? 1.335 19.009 -22.288 1.00 40.41 101 LEU A C 1
ATOM 813 O O . LEU A 1 101 ? 2.303 19.630 -21.854 1.00 40.41 101 LEU A O 1
ATOM 817 N N . PRO A 1 102 ? 1.171 18.771 -23.598 1.00 42.53 102 PRO A N 1
ATOM 818 C CA . PRO A 1 102 ? 2.035 19.398 -24.575 1.00 42.53 102 PRO A CA 1
ATOM 819 C C . PRO A 1 102 ? 1.790 20.906 -24.500 1.00 42.53 102 PRO A C 1
ATOM 821 O O . PRO A 1 102 ? 0.649 21.349 -24.648 1.00 42.53 102 PRO A O 1
ATOM 824 N N . ASP A 1 103 ? 2.857 21.688 -24.353 1.00 43.91 103 ASP A N 1
ATOM 825 C CA . ASP A 1 103 ? 2.852 23.132 -24.630 1.00 43.91 103 ASP A CA 1
ATOM 826 C C . ASP A 1 103 ? 2.529 23.436 -26.120 1.00 43.91 103 ASP A C 1
ATOM 828 O O . ASP A 1 103 ? 2.434 24.589 -26.536 1.00 43.91 103 ASP A O 1
ATOM 832 N N . ASP A 1 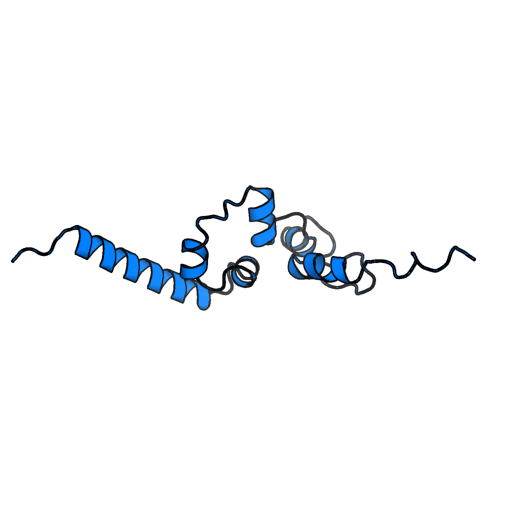104 ? 2.284 22.407 -26.938 1.00 42.53 104 ASP A N 1
ATOM 833 C CA . ASP A 1 104 ? 2.151 22.491 -28.393 1.00 42.53 104 ASP A CA 1
ATOM 834 C C . ASP A 1 104 ? 0.754 22.896 -28.911 1.00 42.53 104 ASP A C 1
ATOM 836 O O . ASP A 1 104 ? 0.516 22.850 -30.116 1.00 42.53 104 ASP A O 1
ATOM 840 N N . ILE A 1 105 ? -0.189 23.335 -28.063 1.00 43.06 105 ILE A N 1
ATOM 841 C CA . ILE A 1 105 ? -1.517 23.807 -28.537 1.00 43.06 105 ILE A CA 1
ATOM 842 C C . ILE A 1 105 ? -1.554 25.329 -28.811 1.00 43.06 105 ILE A C 1
ATOM 844 O O . ILE A 1 105 ? -2.564 25.843 -29.281 1.00 43.06 105 ILE A O 1
ATOM 848 N N . TYR A 1 106 ? -0.452 26.068 -28.626 1.00 41.62 106 TYR A N 1
ATOM 849 C CA . TYR A 1 106 ? -0.407 27.516 -28.920 1.00 41.62 106 TYR A CA 1
ATOM 850 C C . TYR A 1 106 ? 0.514 27.949 -30.071 1.00 41.62 106 TYR A C 1
ATOM 852 O O . TYR A 1 106 ? 0.787 29.137 -30.220 1.00 41.62 106 TYR A O 1
ATOM 860 N N . SER A 1 107 ? 0.932 27.038 -30.956 1.00 45.34 107 SER A N 1
ATOM 861 C CA . SER A 1 107 ? 1.646 27.417 -32.187 1.00 45.34 107 SER A CA 1
ATOM 862 C C . SER A 1 107 ? 0.938 26.908 -33.439 1.00 45.34 107 SER A C 1
ATOM 864 O O . SER A 1 107 ? 1.468 26.072 -34.159 1.00 45.34 107 SER A O 1
ATOM 866 N N . SER A 1 108 ? -0.294 27.370 -33.685 1.00 43.38 108 SER A N 1
ATOM 867 C CA . SER A 1 108 ? -0.967 27.281 -34.997 1.00 43.38 108 SER A CA 1
ATOM 868 C C . SER A 1 108 ? -2.253 28.118 -35.041 1.00 43.38 108 SER A C 1
ATOM 870 O O . SER A 1 108 ? -3.339 27.566 -35.174 1.00 43.38 108 SER A O 1
ATOM 872 N N . THR A 1 109 ? -2.163 29.443 -34.903 1.00 38.38 109 THR A N 1
ATOM 873 C CA . THR A 1 109 ? -3.031 30.426 -35.600 1.00 38.38 109 THR A CA 1
ATOM 874 C C . THR A 1 109 ? -2.587 31.843 -35.232 1.00 38.38 109 THR A C 1
ATOM 876 O O . THR A 1 109 ? -2.894 32.324 -34.146 1.00 38.38 109 THR A O 1
ATOM 879 N N . VAL A 1 110 ? -1.764 32.466 -36.076 1.00 39.28 110 VAL A N 1
ATOM 880 C CA . VAL A 1 110 ? -2.024 33.572 -37.032 1.00 39.28 110 VAL A CA 1
ATOM 881 C C . VAL A 1 110 ? -0.686 34.264 -37.289 1.00 39.28 110 VAL A C 1
ATOM 883 O O . VAL A 1 110 ? -0.014 34.631 -36.301 1.00 39.28 110 VAL A O 1
#

Organism: Araneus ventricosus (NCBI:txid182803)

Secondary structure (DSSP, 8-state):
-PPPHHHHHHHHHHHHHHHHHHHHHH-STTHHHHHH-SSHHHHHH-TT----HHHHHHHHT-SS-HHHHHHTTSSS--B-SSTT--B--HHHHHHHTTTTS-GGGSSS--

Foldseek 3Di:
DDDDPVVVVVVVVVVVQVVVFVCVQPDPAQVQLCVVVVGSVSVVVVVVDDDDPVRVCLSSQNPPQLLNCVVVVNHPDQFDPDPVRDRGTSVCVVVVVVVPPPPPPPPDDD

Sequence (110 aa):
MTVPKSFYERVFKENVISEWNSLNQISHNAKSSKEFFRSIHGCLKANHFVPNVKITQFLTGHGNFKAYLNRFNLSRTDLCFCSSGETQVVKHLMLSSLNSLPDDIYSSTV